Protein AF-A0A392RHX8-F1 (afdb_monomer)

Radius of gyration: 51.25 Å; Cα contacts (8 Å, |Δi|>4): 6; chains: 1; bounding box: 101×24×139 Å

Sequence (128 aa):
AIFKLLEVVTFLNGRECKYLEERYNARCELQVLGKKLEESEASCEGYREQHKILATDLKKAE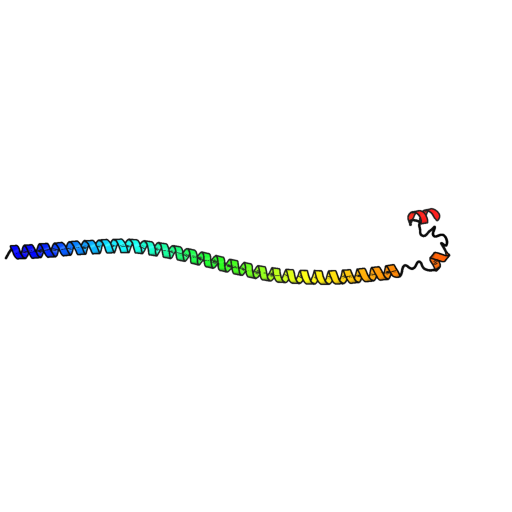EKMATLAEERDGALKQVEELKAKIVELEGKLQESAGAAVVGDDEKEVDLDGEYAASSRAALISKIH

Mean predicted aligned error: 13.36 Å

Solvent-accessible surface area (backbone atoms only — not comparable to full-atom values): 7185 Å² total; per-residue (Å²): 115,67,70,64,51,52,53,51,50,54,53,51,51,55,52,50,54,52,51,52,50,55,53,48,51,52,50,53,49,51,54,52,50,50,52,54,48,54,54,50,51,57,50,50,52,52,52,53,52,52,50,52,54,51,52,53,53,50,51,54,50,52,54,52,49,52,54,52,49,53,52,49,54,52,52,51,51,51,53,52,55,50,51,55,52,48,55,54,51,53,50,52,51,54,54,54,60,67,62,65,58,75,49,72,70,56,51,71,76,37,76,86,42,67,66,79,76,44,52,75,67,60,54,56,62,74,76,111

Secondary structure (DSSP, 8-state):
-HHHHHHHHHHHHHHHHHHHHHHHHHHHHHHHHHHHHHHHHHHHHHHHHHHHHHHHHHHHHHHHHHHHHHHHHHHHHHHHHHHHHHHHHHHHHHHHHHH----HHHHHH-TT-TTTTS-HHHHHHHH-

Organism: NCBI:txid97028

Structure (mmCIF, N/CA/C/O backbone):
data_AF-A0A392RHX8-F1
#
_entry.id   AF-A0A392RHX8-F1
#
loop_
_atom_site.group_PDB
_atom_site.id
_atom_site.type_symbol
_atom_site.label_atom_id
_atom_site.label_alt_id
_atom_site.label_comp_id
_atom_site.label_asym_id
_atom_site.label_entity_id
_atom_site.label_seq_id
_atom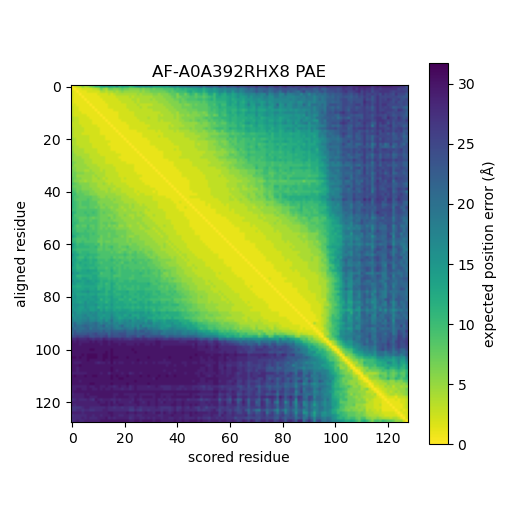_site.pdbx_PDB_ins_code
_atom_site.Cartn_x
_atom_site.Cartn_y
_atom_site.Cartn_z
_atom_site.occupancy
_atom_site.B_iso_or_equiv
_atom_site.auth_seq_id
_atom_site.auth_comp_id
_atom_site.auth_asym_id
_atom_site.auth_atom_id
_atom_site.pdbx_PDB_model_num
ATOM 1 N N . ALA A 1 1 ? 42.349 5.608 -61.711 1.00 80.19 1 ALA A N 1
ATOM 2 C CA . ALA A 1 1 ? 42.302 4.723 -60.525 1.00 80.19 1 ALA A CA 1
ATOM 3 C C . ALA A 1 1 ? 42.150 5.514 -59.221 1.00 80.19 1 ALA A C 1
ATOM 5 O O . ALA A 1 1 ? 41.231 5.223 -58.473 1.00 80.19 1 ALA A O 1
ATOM 6 N N . ILE A 1 2 ? 42.974 6.544 -58.984 1.00 92.31 2 ILE A N 1
ATOM 7 C CA . ILE A 1 2 ? 43.015 7.317 -57.724 1.00 92.31 2 ILE A CA 1
ATOM 8 C C . ILE A 1 2 ? 41.678 7.995 -57.363 1.00 92.31 2 ILE A C 1
ATOM 10 O O . ILE A 1 2 ? 41.230 7.860 -56.232 1.00 92.31 2 ILE A O 1
ATOM 14 N N . PHE A 1 3 ? 40.996 8.647 -58.313 1.00 93.19 3 PHE A N 1
ATOM 15 C CA . PHE A 1 3 ? 39.712 9.318 -58.042 1.00 93.19 3 PHE A CA 1
ATOM 16 C C . PHE A 1 3 ? 38.621 8.378 -57.508 1.00 93.19 3 PHE A C 1
ATOM 18 O O . PHE A 1 3 ? 37.960 8.704 -56.532 1.00 93.19 3 PHE A O 1
ATOM 25 N N . LYS A 1 4 ? 38.495 7.172 -58.076 1.00 95.75 4 LYS A N 1
ATOM 26 C CA . LYS A 1 4 ? 37.523 6.170 -57.604 1.00 95.75 4 LYS A CA 1
ATOM 27 C C . LYS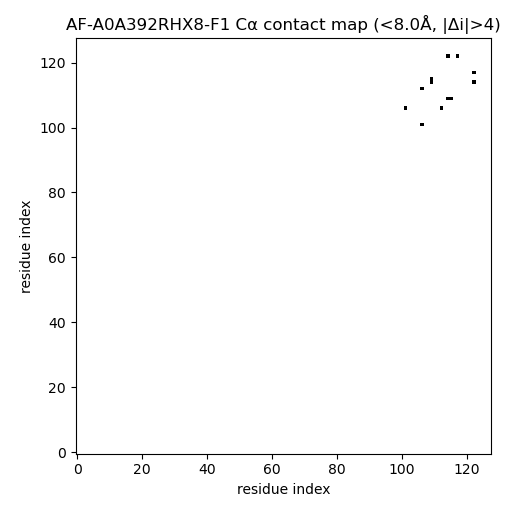 A 1 4 ? 37.839 5.677 -56.192 1.00 95.75 4 LYS A C 1
ATOM 29 O O . LYS A 1 4 ? 36.935 5.423 -55.408 1.00 95.75 4 LYS A O 1
ATOM 34 N N . LEU A 1 5 ? 39.125 5.536 -55.864 1.00 96.62 5 LEU A N 1
ATOM 35 C CA . LEU A 1 5 ? 39.547 5.165 -54.515 1.00 96.62 5 LEU A CA 1
ATOM 36 C C . LEU A 1 5 ? 39.189 6.270 -53.513 1.00 96.62 5 LEU A C 1
ATOM 38 O O . LEU A 1 5 ? 38.683 5.971 -52.437 1.00 96.62 5 LEU A O 1
ATOM 42 N N . LEU A 1 6 ? 39.406 7.534 -53.890 1.00 96.31 6 LEU A N 1
ATOM 43 C CA . LEU A 1 6 ? 39.058 8.686 -53.062 1.00 96.31 6 LEU A CA 1
ATOM 44 C C . LEU A 1 6 ? 37.549 8.745 -52.782 1.00 96.31 6 LEU A C 1
ATOM 46 O O . LEU A 1 6 ? 37.163 8.875 -51.627 1.00 96.31 6 LEU A O 1
ATOM 50 N N . GLU A 1 7 ? 36.708 8.563 -53.803 1.00 96.69 7 GLU A N 1
ATOM 51 C CA . GLU A 1 7 ? 35.244 8.509 -53.650 1.00 96.69 7 GLU A CA 1
ATOM 52 C C . GLU A 1 7 ? 34.803 7.418 -52.663 1.00 96.69 7 GLU A C 1
ATOM 54 O O . GLU A 1 7 ? 33.986 7.672 -51.776 1.00 96.69 7 GLU A O 1
ATOM 59 N N . VAL A 1 8 ? 35.375 6.214 -52.778 1.00 97.50 8 VAL A N 1
ATOM 60 C CA . VAL A 1 8 ? 35.072 5.097 -51.870 1.00 97.50 8 VAL A CA 1
ATOM 61 C C . VAL A 1 8 ? 35.495 5.418 -50.437 1.00 97.50 8 VAL A C 1
ATOM 63 O O . VAL A 1 8 ? 34.718 5.185 -49.513 1.00 97.50 8 VAL A O 1
ATOM 66 N N . VAL A 1 9 ? 36.688 5.984 -50.234 1.00 97.38 9 VAL A N 1
ATOM 67 C CA . VAL A 1 9 ? 37.170 6.363 -48.896 1.00 97.38 9 VAL A CA 1
ATOM 68 C C . VAL A 1 9 ? 36.276 7.437 -48.277 1.00 97.38 9 VAL A C 1
ATOM 70 O O . VAL A 1 9 ? 35.881 7.306 -47.122 1.00 97.38 9 VAL A O 1
ATOM 73 N N . THR A 1 10 ? 35.891 8.468 -49.034 1.00 96.88 10 THR A N 1
ATOM 74 C CA . THR A 1 10 ? 34.989 9.515 -48.535 1.00 96.88 10 THR A CA 1
ATOM 75 C C . THR A 1 10 ? 33.619 8.948 -48.158 1.00 96.88 10 THR A C 1
ATOM 77 O O . THR A 1 10 ? 33.089 9.288 -47.100 1.00 96.88 10 THR A O 1
ATOM 80 N N . PHE A 1 11 ? 33.062 8.052 -48.978 1.00 97.44 11 PHE A N 1
ATOM 81 C CA . PHE A 1 11 ? 31.788 7.393 -48.688 1.00 97.44 11 PHE A CA 1
ATOM 82 C C . PHE A 1 11 ? 31.852 6.533 -47.416 1.00 97.44 11 PHE A C 1
ATOM 84 O O . PHE A 1 11 ? 30.973 6.631 -46.556 1.00 97.44 11 PHE A O 1
ATOM 91 N N . LEU A 1 12 ? 32.897 5.712 -47.276 1.00 97.88 12 LEU A N 1
ATOM 92 C CA . LEU A 1 12 ? 33.087 4.857 -46.104 1.00 97.88 12 LEU A CA 1
ATOM 93 C C . LEU A 1 12 ? 33.294 5.682 -44.831 1.00 97.88 12 LEU A C 1
ATOM 95 O O . LEU A 1 12 ? 32.631 5.404 -43.834 1.00 97.88 12 LEU A O 1
ATOM 99 N N . ASN A 1 13 ? 34.107 6.739 -44.891 1.00 97.62 13 ASN A N 1
ATOM 100 C CA . ASN A 1 13 ? 34.315 7.646 -43.763 1.00 97.62 13 ASN A CA 1
ATOM 101 C C . ASN A 1 13 ? 33.003 8.308 -43.322 1.00 97.62 13 ASN A C 1
ATOM 103 O O . ASN A 1 13 ? 32.708 8.354 -42.133 1.00 97.62 13 ASN A O 1
ATOM 107 N N . GLY A 1 14 ? 32.179 8.782 -44.264 1.00 98.12 14 GLY A N 1
ATOM 108 C CA . GLY A 1 14 ? 30.879 9.375 -43.933 1.00 98.12 14 GLY A CA 1
ATOM 109 C C . GLY A 1 14 ? 29.952 8.393 -43.210 1.00 98.12 14 GLY A C 1
ATOM 110 O O . GLY A 1 14 ? 29.301 8.749 -42.226 1.00 98.12 14 GLY A O 1
ATOM 111 N N . ARG A 1 15 ? 29.929 7.131 -43.654 1.00 98.00 15 ARG A N 1
ATOM 112 C CA . ARG A 1 15 ? 29.147 6.070 -43.008 1.00 98.00 15 ARG A CA 1
ATOM 113 C C . ARG A 1 15 ? 29.686 5.711 -41.622 1.00 98.00 15 ARG A C 1
ATOM 115 O O . ARG A 1 15 ? 28.891 5.505 -40.708 1.00 98.00 15 ARG A O 1
ATOM 122 N N . GLU A 1 16 ? 31.005 5.634 -41.466 1.00 97.62 16 GLU A N 1
ATOM 123 C CA . GLU A 1 16 ? 31.647 5.365 -40.178 1.00 97.62 16 GLU A CA 1
ATOM 124 C C . GLU A 1 16 ? 31.349 6.474 -39.165 1.00 97.62 16 GLU A C 1
ATOM 126 O O . GLU A 1 16 ? 30.918 6.171 -38.054 1.00 97.62 16 GLU A O 1
ATOM 131 N N . CYS A 1 17 ? 31.471 7.745 -39.562 1.00 97.50 17 CYS A N 1
ATOM 132 C CA . CYS A 1 17 ? 31.117 8.883 -38.711 1.00 97.50 17 CYS A CA 1
ATOM 133 C C . CYS A 1 17 ? 29.673 8.781 -38.209 1.00 97.50 17 CYS A C 1
ATOM 135 O O . CYS A 1 17 ? 29.431 8.898 -37.008 1.00 97.50 17 CYS A O 1
ATOM 137 N N . LYS A 1 18 ? 28.726 8.486 -39.110 1.00 98.25 18 LYS A N 1
ATOM 138 C CA . LYS A 1 18 ? 27.314 8.322 -38.748 1.00 98.25 18 LYS A CA 1
ATOM 139 C C . LYS A 1 18 ? 27.104 7.179 -37.749 1.00 98.25 18 LYS A C 1
ATOM 141 O O . LYS A 1 18 ? 26.409 7.349 -36.754 1.00 98.25 18 LYS A O 1
ATOM 146 N N . TYR A 1 19 ? 27.738 6.029 -37.976 1.00 98.19 19 TYR A N 1
ATOM 147 C CA . TYR A 1 19 ? 27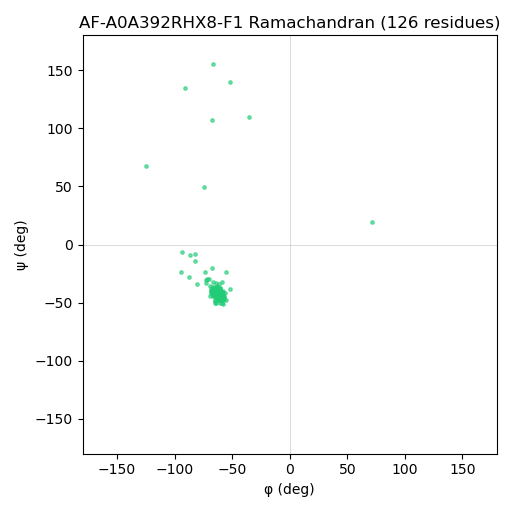.646 4.899 -37.049 1.00 98.19 19 TYR A CA 1
ATOM 148 C C . TYR A 1 19 ? 28.234 5.225 -35.668 1.00 98.19 19 TYR A C 1
ATOM 150 O O . TYR A 1 19 ? 27.678 4.832 -34.643 1.00 98.19 19 TYR A O 1
ATOM 158 N N . LEU A 1 20 ? 29.359 5.942 -35.617 1.00 98.38 20 LEU A N 1
ATOM 159 C CA . LEU A 1 20 ? 29.978 6.344 -34.355 1.00 98.38 20 LEU A CA 1
ATOM 160 C C . LEU A 1 20 ? 29.093 7.316 -33.568 1.00 98.38 20 LEU A C 1
ATOM 162 O O . LEU A 1 20 ? 28.998 7.173 -32.348 1.00 98.38 20 LEU A O 1
ATOM 166 N N . GLU A 1 21 ? 28.426 8.244 -34.252 1.00 98.31 21 GLU A N 1
ATOM 167 C CA . GLU A 1 21 ? 27.453 9.162 -33.657 1.00 98.31 21 GLU A CA 1
ATOM 168 C C . GLU A 1 21 ? 26.238 8.411 -33.093 1.00 98.31 21 GLU A C 1
ATOM 170 O O . GLU A 1 21 ? 25.913 8.560 -31.917 1.00 98.31 21 GLU A O 1
ATOM 175 N N . GLU A 1 22 ? 25.621 7.525 -33.880 1.00 98.56 22 GLU A N 1
ATOM 176 C CA . GLU A 1 22 ? 24.499 6.689 -33.427 1.00 98.56 22 GLU A CA 1
ATOM 177 C C . GLU A 1 22 ? 24.892 5.828 -32.219 1.00 98.56 22 GLU A C 1
ATOM 179 O O . GLU A 1 22 ? 24.163 5.753 -31.228 1.00 98.56 22 GLU A O 1
ATOM 184 N N . ARG A 1 23 ? 26.086 5.221 -32.255 1.00 98.31 23 ARG A N 1
ATOM 185 C CA . ARG A 1 23 ? 26.612 4.426 -31.139 1.00 98.31 23 ARG A CA 1
ATOM 186 C C . ARG A 1 23 ? 26.856 5.277 -29.896 1.00 98.31 23 ARG A C 1
ATOM 188 O O . ARG A 1 23 ? 26.658 4.788 -28.784 1.00 98.31 23 ARG A O 1
ATOM 195 N N . TYR A 1 24 ? 27.337 6.506 -30.063 1.00 98.50 24 TYR A N 1
ATOM 196 C CA . TYR A 1 24 ? 27.529 7.436 -28.956 1.00 98.50 24 TYR A CA 1
ATOM 197 C C . TYR A 1 24 ? 26.184 7.809 -28.326 1.00 98.50 24 TYR A C 1
ATOM 199 O O . TYR A 1 24 ? 26.018 7.638 -27.119 1.00 98.50 24 TYR A O 1
ATOM 207 N N . ASN A 1 25 ? 25.201 8.187 -29.144 1.00 98.56 25 ASN A N 1
ATOM 208 C CA . ASN A 1 25 ? 23.855 8.533 -28.688 1.00 98.56 25 ASN A CA 1
ATOM 209 C C . ASN A 1 25 ? 23.192 7.363 -27.947 1.00 98.56 25 ASN A C 1
ATOM 211 O O . ASN A 1 25 ? 22.719 7.541 -26.827 1.00 98.56 25 ASN A O 1
ATOM 215 N N . ALA A 1 26 ? 23.273 6.145 -28.492 1.00 98.56 26 ALA A N 1
ATOM 216 C CA . ALA A 1 26 ? 22.749 4.948 -27.836 1.00 98.56 26 ALA A CA 1
ATOM 217 C C . ALA A 1 26 ? 23.414 4.682 -26.472 1.00 98.56 26 ALA A C 1
ATOM 219 O O . ALA A 1 26 ? 22.753 4.278 -25.518 1.00 98.56 26 ALA A O 1
ATOM 220 N N . ARG A 1 27 ? 24.725 4.929 -26.337 1.00 98.50 27 ARG A N 1
ATOM 221 C CA . ARG A 1 27 ? 25.424 4.799 -25.045 1.00 98.50 27 ARG A CA 1
ATOM 222 C C . ARG A 1 27 ? 24.975 5.855 -24.039 1.00 98.50 27 ARG A C 1
ATOM 224 O O . ARG A 1 27 ? 24.817 5.525 -22.865 1.00 98.50 27 ARG A O 1
ATOM 231 N N . CYS A 1 28 ? 24.760 7.092 -24.481 1.00 98.44 28 CYS A N 1
ATOM 232 C CA . CYS A 1 28 ? 24.211 8.146 -23.631 1.00 98.44 28 CYS A CA 1
ATOM 233 C C . CYS A 1 28 ? 22.797 7.792 -23.151 1.00 98.44 28 CYS A C 1
ATOM 235 O O . CYS A 1 28 ? 22.513 7.903 -21.960 1.00 98.44 28 CYS A O 1
ATOM 237 N N . GLU A 1 29 ? 21.934 7.300 -24.042 1.00 98.56 29 GLU A N 1
ATOM 238 C CA . GLU A 1 29 ? 20.582 6.853 -23.690 1.00 98.56 29 GLU A CA 1
ATOM 239 C C . GLU A 1 29 ? 20.600 5.688 -22.698 1.00 98.56 29 GLU A C 1
ATOM 241 O O . GLU A 1 29 ? 19.895 5.737 -21.690 1.00 98.56 29 GLU A O 1
ATOM 246 N N . LEU A 1 30 ? 21.453 4.682 -22.919 1.00 98.62 30 LEU A N 1
ATOM 247 C CA . LEU A 1 30 ? 21.626 3.567 -21.984 1.00 98.62 30 LEU A CA 1
ATOM 248 C C . LEU A 1 30 ? 22.050 4.044 -20.593 1.00 98.62 30 LEU A C 1
ATOM 250 O O . LEU A 1 30 ? 21.538 3.540 -19.597 1.00 98.62 30 LEU A O 1
ATOM 254 N N . GLN A 1 31 ? 22.942 5.033 -20.505 1.00 98.50 31 GLN A N 1
ATOM 255 C CA . GLN A 1 31 ? 23.354 5.594 -19.219 1.00 98.50 31 GLN A CA 1
ATOM 256 C C . GLN A 1 31 ? 22.194 6.304 -18.504 1.00 98.50 31 GLN A C 1
ATOM 258 O O . GLN A 1 31 ? 22.041 6.167 -17.291 1.00 98.50 31 GLN A O 1
ATOM 263 N N . VAL A 1 32 ? 21.370 7.056 -19.239 1.00 98.50 32 VAL A N 1
ATOM 264 C CA . VAL A 1 32 ? 20.190 7.731 -18.676 1.00 98.50 32 VAL A CA 1
ATOM 265 C C . VAL A 1 32 ? 19.147 6.714 -18.214 1.00 98.50 32 VAL A C 1
ATOM 267 O O . VAL A 1 32 ? 18.596 6.860 -17.125 1.00 98.50 32 VAL A O 1
ATOM 270 N N . LEU A 1 33 ? 18.883 5.681 -19.016 1.00 98.56 33 LEU A N 1
ATOM 271 C CA . LEU A 1 33 ? 17.946 4.615 -18.662 1.00 98.56 33 LEU A CA 1
ATOM 272 C C . LEU A 1 33 ? 18.430 3.805 -17.458 1.00 98.56 33 LEU A C 1
ATOM 274 O O . LEU A 1 33 ? 17.619 3.504 -16.590 1.00 98.56 33 LEU A O 1
ATOM 278 N N . GLY A 1 34 ? 19.732 3.519 -17.366 1.00 98.62 34 GLY A N 1
ATOM 279 C CA . GLY A 1 34 ? 20.327 2.851 -16.208 1.00 98.62 34 GLY A CA 1
ATOM 280 C C . GLY A 1 34 ? 20.076 3.618 -14.909 1.00 98.62 34 GLY A C 1
ATOM 281 O O . GLY A 1 34 ? 19.561 3.047 -13.957 1.00 98.62 34 GLY A O 1
ATOM 282 N N . LYS A 1 35 ? 20.311 4.937 -14.902 1.00 98.50 35 LYS A N 1
ATOM 283 C CA . LYS A 1 35 ? 20.020 5.780 -13.728 1.00 98.50 35 LYS A CA 1
ATOM 284 C C . LYS A 1 35 ? 18.537 5.784 -13.355 1.00 98.50 35 LYS A C 1
ATOM 286 O O . LYS A 1 35 ? 18.200 5.650 -12.187 1.00 98.50 35 LYS A O 1
ATOM 291 N N . LYS A 1 36 ? 17.642 5.898 -14.344 1.00 98.50 36 LYS A N 1
ATOM 292 C CA . LYS A 1 36 ? 16.188 5.845 -14.101 1.00 98.50 36 LYS A CA 1
ATOM 293 C C . LYS A 1 36 ? 15.743 4.497 -13.535 1.00 98.50 36 LYS A C 1
ATOM 295 O O . LYS A 1 36 ? 14.816 4.457 -12.731 1.00 98.50 36 LYS A O 1
ATOM 300 N N . LEU A 1 37 ? 16.373 3.406 -13.974 1.00 98.50 37 LEU A N 1
ATOM 301 C CA . LEU A 1 37 ? 16.114 2.074 -13.441 1.00 98.50 37 LEU A CA 1
ATOM 302 C C . LEU A 1 37 ? 16.541 1.995 -11.972 1.00 98.50 37 LEU A C 1
ATOM 304 O O . LEU A 1 37 ? 15.712 1.641 -11.144 1.00 98.50 37 LEU A O 1
ATOM 308 N N . GLU A 1 38 ? 17.768 2.411 -11.649 1.00 98.31 38 GLU A N 1
ATOM 309 C CA . GLU A 1 38 ? 18.280 2.441 -10.269 1.00 98.31 38 GLU A CA 1
ATOM 310 C C . GLU A 1 38 ? 17.385 3.286 -9.342 1.00 98.31 38 GLU A C 1
ATOM 312 O O . GLU A 1 38 ? 17.010 2.847 -8.255 1.00 98.31 38 GLU A O 1
ATOM 317 N N . GLU A 1 39 ? 16.974 4.479 -9.785 1.00 98.19 39 GLU A N 1
ATOM 318 C CA . GLU A 1 39 ? 16.047 5.347 -9.042 1.00 98.19 39 GLU A CA 1
ATOM 319 C C . GLU A 1 39 ? 14.681 4.674 -8.814 1.00 98.19 39 GLU A C 1
ATOM 321 O O . GLU A 1 39 ? 14.123 4.729 -7.713 1.00 98.19 39 GLU A O 1
ATOM 326 N N . SER A 1 40 ? 14.137 4.013 -9.841 1.00 98.06 40 SER A N 1
ATOM 327 C CA . SER A 1 40 ? 12.859 3.300 -9.753 1.00 98.06 40 SER A CA 1
ATOM 328 C C . SER A 1 40 ? 12.941 2.071 -8.847 1.00 98.06 40 SER A C 1
ATOM 330 O O . SER A 1 40 ? 11.981 1.781 -8.132 1.00 98.06 40 SER A O 1
ATOM 332 N N . GLU A 1 41 ? 14.050 1.334 -8.878 1.00 98.31 41 GLU A N 1
ATOM 333 C CA . GLU A 1 41 ? 14.284 0.171 -8.022 1.00 98.31 41 GLU A CA 1
ATOM 334 C C . GLU A 1 41 ? 14.364 0.595 -6.554 1.00 98.31 41 GLU A C 1
ATOM 336 O O . GLU A 1 41 ? 13.619 0.062 -5.728 1.00 98.31 41 GLU A O 1
ATOM 341 N N . ALA A 1 42 ? 15.144 1.636 -6.245 1.00 97.56 42 ALA A N 1
ATOM 342 C CA . ALA A 1 42 ? 15.236 2.196 -4.897 1.00 97.56 42 ALA A CA 1
ATOM 343 C C . ALA A 1 42 ? 13.875 2.703 -4.380 1.00 97.56 42 ALA A C 1
ATOM 345 O O . ALA A 1 42 ? 13.504 2.472 -3.227 1.00 97.56 42 ALA A O 1
ATOM 346 N N . SER A 1 43 ? 13.086 3.358 -5.238 1.00 97.62 43 SER A N 1
ATOM 347 C CA . SER A 1 43 ? 11.730 3.793 -4.885 1.00 97.62 43 SER A CA 1
ATOM 348 C C . SER A 1 43 ? 10.799 2.606 -4.604 1.00 97.62 43 SER A C 1
ATOM 350 O O . SER A 1 43 ? 10.064 2.614 -3.613 1.00 97.62 43 SER A O 1
ATOM 352 N N . CYS A 1 44 ? 10.858 1.558 -5.430 1.00 97.81 44 CYS A N 1
ATOM 353 C CA . CYS A 1 44 ? 10.072 0.337 -5.258 1.00 97.81 44 CYS A CA 1
ATOM 354 C C . CYS A 1 44 ? 10.409 -0.389 -3.947 1.00 97.81 44 CYS A C 1
ATOM 356 O O . CYS A 1 44 ? 9.507 -0.854 -3.245 1.00 97.81 44 CYS A O 1
ATOM 358 N N . GLU A 1 45 ? 11.689 -0.455 -3.578 1.00 97.69 45 GLU A N 1
ATOM 359 C CA . GLU A 1 45 ? 12.123 -0.982 -2.282 1.00 97.69 45 GLU A CA 1
ATOM 360 C C . GLU A 1 45 ? 11.542 -0.176 -1.116 1.00 97.69 45 GLU A C 1
ATOM 362 O O . GLU A 1 45 ? 10.977 -0.764 -0.189 1.00 97.69 45 GLU A O 1
ATOM 367 N N . GLY A 1 46 ? 11.583 1.157 -1.200 1.00 97.56 46 GLY A N 1
ATOM 368 C CA . GLY A 1 46 ? 10.967 2.043 -0.211 1.00 97.56 46 GLY A CA 1
ATOM 369 C C . GLY A 1 46 ? 9.465 1.790 -0.040 1.00 97.56 46 GLY A C 1
ATOM 370 O O . GLY A 1 46 ? 8.989 1.624 1.085 1.00 97.56 46 GLY A O 1
ATOM 371 N N . TYR A 1 47 ? 8.718 1.680 -1.143 1.00 98.00 47 TYR A N 1
ATOM 372 C CA . TYR A 1 47 ? 7.287 1.357 -1.097 1.00 98.00 47 TYR A CA 1
ATOM 373 C C . TYR A 1 47 ? 7.010 -0.024 -0.507 1.00 98.00 47 TYR A C 1
ATOM 375 O O . TYR A 1 47 ? 6.064 -0.192 0.265 1.00 98.00 47 TYR A O 1
ATOM 383 N N . ARG A 1 48 ? 7.836 -1.020 -0.836 1.00 98.06 48 ARG A N 1
ATOM 384 C CA . ARG A 1 48 ? 7.704 -2.373 -0.290 1.00 98.06 48 ARG A CA 1
ATOM 385 C C . ARG A 1 48 ? 7.874 -2.374 1.224 1.00 98.06 48 ARG A C 1
ATOM 387 O O . ARG A 1 48 ? 7.130 -3.071 1.909 1.00 98.06 48 ARG A O 1
ATOM 394 N N . GLU A 1 49 ? 8.822 -1.604 1.747 1.00 97.88 49 GLU A N 1
ATOM 395 C CA . GLU A 1 49 ? 9.039 -1.507 3.189 1.00 97.88 49 GLU A CA 1
ATOM 396 C C . GLU A 1 49 ? 7.887 -0.782 3.892 1.00 97.88 49 GLU A C 1
ATOM 398 O O . GLU A 1 49 ? 7.346 -1.294 4.871 1.00 97.88 49 GLU A O 1
ATOM 403 N N . GLN A 1 50 ? 7.416 0.338 3.334 1.00 98.12 50 GLN A N 1
ATOM 404 C CA . GLN A 1 50 ? 6.219 1.027 3.833 1.00 98.12 50 GLN A CA 1
ATOM 405 C C . GLN A 1 50 ? 4.998 0.101 3.865 1.00 98.12 50 GLN A C 1
ATOM 407 O O . GLN A 1 50 ? 4.255 0.084 4.845 1.00 98.12 50 GLN A O 1
ATOM 412 N N . HIS A 1 51 ? 4.811 -0.714 2.825 1.00 98.25 51 HIS A N 1
ATOM 413 C CA . HIS A 1 51 ? 3.719 -1.678 2.769 1.00 98.25 51 HIS A CA 1
ATOM 414 C C . HIS A 1 51 ? 3.822 -2.741 3.872 1.00 98.25 51 HIS A C 1
ATOM 416 O O . HIS A 1 51 ? 2.805 -3.117 4.452 1.00 98.25 51 HIS A O 1
ATOM 422 N N . LYS A 1 52 ? 5.028 -3.229 4.198 1.00 98.44 52 LYS A N 1
ATOM 423 C CA . LYS A 1 52 ? 5.209 -4.169 5.319 1.00 98.44 52 LYS A CA 1
ATOM 424 C C . LYS A 1 52 ? 4.814 -3.532 6.648 1.00 98.44 52 LYS A C 1
ATOM 426 O O . LYS A 1 52 ? 4.084 -4.161 7.407 1.00 98.44 52 LYS A O 1
ATOM 431 N N . ILE A 1 53 ? 5.254 -2.297 6.900 1.00 98.44 53 ILE A N 1
ATOM 432 C CA . ILE A 1 53 ? 4.919 -1.556 8.126 1.00 98.44 53 ILE A CA 1
ATOM 433 C C . ILE A 1 53 ? 3.400 -1.398 8.239 1.00 98.44 53 ILE A C 1
ATOM 435 O O . ILE A 1 53 ? 2.806 -1.806 9.239 1.00 98.44 53 ILE A O 1
ATOM 439 N N . LEU A 1 54 ? 2.754 -0.919 7.174 1.00 98.56 54 LEU A N 1
ATOM 440 C CA . LEU A 1 54 ? 1.300 -0.762 7.127 1.00 98.56 54 LEU A CA 1
ATOM 441 C C . LEU A 1 54 ? 0.564 -2.086 7.363 1.00 98.56 54 LEU A C 1
ATOM 443 O O . LEU A 1 54 ? -0.406 -2.114 8.113 1.00 98.56 54 LEU A O 1
ATOM 447 N N . ALA A 1 55 ? 1.035 -3.191 6.782 1.00 98.56 55 ALA A N 1
ATOM 448 C CA . ALA A 1 55 ? 0.438 -4.506 7.005 1.00 98.56 55 ALA A CA 1
ATOM 449 C C . ALA A 1 55 ? 0.558 -4.960 8.472 1.00 98.56 55 ALA A C 1
ATOM 451 O O . ALA A 1 55 ? -0.387 -5.526 9.023 1.00 98.56 55 ALA A O 1
ATOM 452 N N . THR A 1 56 ? 1.694 -4.695 9.127 1.00 98.56 56 THR A N 1
ATOM 453 C CA . THR A 1 56 ? 1.867 -5.014 10.554 1.00 98.56 56 THR A CA 1
ATOM 454 C C . THR A 1 56 ? 0.989 -4.150 11.457 1.00 98.56 56 THR A C 1
ATOM 456 O O . THR A 1 56 ? 0.391 -4.671 12.401 1.00 98.56 56 THR A O 1
ATOM 459 N N . ASP A 1 57 ? 0.854 -2.860 11.148 1.00 98.56 57 ASP A N 1
ATOM 460 C CA . ASP A 1 57 ? 0.006 -1.939 11.906 1.00 98.56 57 ASP A CA 1
ATOM 461 C C . ASP A 1 57 ? -1.479 -2.266 11.734 1.00 98.56 57 ASP A C 1
ATOM 463 O O . ASP A 1 57 ? -2.220 -2.254 12.719 1.00 98.56 57 ASP A O 1
ATOM 467 N N . LEU A 1 58 ? -1.900 -2.627 10.516 1.00 98.69 58 LEU A N 1
ATOM 468 C CA . LEU A 1 58 ? -3.256 -3.093 10.229 1.00 98.69 58 LEU A CA 1
ATOM 469 C C . LEU A 1 58 ? -3.592 -4.317 11.083 1.00 98.69 58 LEU A C 1
ATOM 471 O O . LEU A 1 58 ? -4.583 -4.300 11.807 1.00 98.69 58 LEU A O 1
ATOM 475 N N . LYS A 1 59 ? -2.724 -5.335 11.079 1.00 98.56 59 LYS A N 1
ATOM 476 C CA . LYS A 1 59 ? -2.925 -6.549 11.877 1.00 98.56 59 LYS A CA 1
ATOM 477 C C . LYS A 1 59 ? -3.050 -6.235 13.372 1.00 98.56 59 LYS A C 1
ATOM 479 O O . LYS A 1 59 ? -3.943 -6.736 14.048 1.00 98.56 59 LYS A O 1
ATOM 484 N N . LYS A 1 60 ? -2.190 -5.355 13.893 1.00 98.62 60 LYS A N 1
ATOM 485 C CA . LYS A 1 60 ? -2.251 -4.911 15.294 1.00 98.62 60 LYS A CA 1
ATOM 486 C C . LYS A 1 60 ? -3.546 -4.155 15.607 1.00 98.62 60 LYS A C 1
ATOM 488 O O . LYS A 1 60 ? -4.062 -4.256 16.719 1.00 98.62 60 LYS A O 1
ATOM 493 N N . ALA A 1 61 ? -4.050 -3.357 14.668 1.00 98.50 61 ALA A N 1
ATOM 494 C CA . ALA A 1 61 ? -5.318 -2.653 14.823 1.00 98.50 61 ALA A CA 1
ATOM 495 C C . ALA A 1 61 ? -6.507 -3.626 14.820 1.00 98.50 61 ALA A C 1
ATOM 497 O O . ALA A 1 61 ? -7.387 -3.493 15.668 1.00 98.50 61 ALA A O 1
ATOM 498 N N . GLU A 1 62 ? -6.499 -4.629 13.941 1.00 98.56 62 GLU A N 1
ATOM 499 C CA . GLU A 1 62 ? -7.507 -5.696 13.894 1.00 98.56 62 GLU A CA 1
ATOM 500 C C . GLU A 1 62 ? -7.544 -6.499 15.201 1.00 98.56 62 GLU A C 1
ATOM 502 O O . GLU A 1 62 ? -8.617 -6.695 15.771 1.00 98.56 62 GLU A O 1
ATOM 507 N N . GLU A 1 63 ? -6.381 -6.887 15.735 1.00 98.69 63 GLU A N 1
ATOM 508 C CA . GLU A 1 63 ? -6.274 -7.579 17.028 1.00 98.69 63 GLU A CA 1
ATOM 509 C C . GLU A 1 63 ? -6.855 -6.732 18.174 1.00 98.69 63 GLU A C 1
ATOM 511 O O . GLU A 1 63 ? -7.659 -7.223 18.964 1.00 98.69 63 GLU A O 1
ATOM 516 N N . LYS A 1 64 ? -6.524 -5.435 18.234 1.00 98.56 64 LYS A N 1
ATOM 517 C CA . LYS A 1 64 ? -7.096 -4.511 19.232 1.00 98.56 64 LYS A CA 1
ATOM 518 C C . LYS A 1 64 ? -8.602 -4.321 19.073 1.00 98.56 64 LYS A C 1
ATOM 520 O O . LYS A 1 64 ? -9.314 -4.154 20.058 1.00 98.56 64 LYS A O 1
ATOM 525 N N . MET A 1 65 ? -9.099 -4.289 17.840 1.00 98.44 65 MET A N 1
ATOM 526 C CA . MET A 1 65 ? -10.535 -4.194 17.592 1.00 98.44 65 MET A CA 1
ATOM 527 C C . MET A 1 65 ? -11.267 -5.439 18.086 1.00 98.44 65 MET A C 1
ATOM 529 O O . MET A 1 65 ? -12.350 -5.305 18.652 1.00 98.44 65 MET A O 1
ATOM 533 N N . ALA A 1 66 ? -10.682 -6.624 17.903 1.00 98.56 66 ALA A N 1
ATOM 534 C CA . ALA A 1 66 ? -11.251 -7.867 18.408 1.00 98.56 66 ALA A CA 1
ATOM 535 C C . ALA A 1 66 ? -11.359 -7.849 19.941 1.00 98.56 66 ALA A C 1
ATOM 537 O O . ALA A 1 66 ? -12.441 -8.096 20.471 1.00 98.56 66 ALA A O 1
ATOM 538 N N . THR A 1 67 ? -10.297 -7.451 20.652 1.00 98.44 67 THR A N 1
ATOM 539 C CA . THR A 1 67 ? -10.335 -7.365 22.124 1.00 98.44 67 THR A CA 1
ATOM 540 C C . THR A 1 67 ? -11.359 -6.341 22.614 1.00 98.44 67 THR A C 1
ATOM 542 O O . THR A 1 67 ? -12.143 -6.627 23.513 1.00 98.44 67 THR A O 1
ATOM 545 N N . LEU A 1 68 ? -11.418 -5.161 21.985 1.00 98.62 68 LEU A N 1
ATOM 546 C CA . LEU A 1 68 ? -12.403 -4.131 22.336 1.00 98.62 68 LEU A CA 1
ATOM 547 C C . LEU A 1 68 ? -13.846 -4.581 22.062 1.00 98.62 68 LEU A C 1
ATOM 549 O O . LEU A 1 68 ? -14.764 -4.178 22.776 1.00 98.62 68 LEU A O 1
ATOM 553 N N . ALA A 1 69 ? -14.067 -5.400 21.031 1.00 98.56 69 ALA A N 1
ATOM 554 C CA . ALA A 1 69 ? -15.381 -5.964 20.749 1.00 98.56 69 ALA A CA 1
ATOM 555 C C . ALA A 1 69 ? -15.824 -6.938 21.853 1.00 98.56 69 ALA A C 1
ATOM 557 O O . ALA A 1 69 ? -16.962 -6.846 22.311 1.00 98.56 69 ALA A O 1
ATOM 558 N N . GLU A 1 70 ? -14.924 -7.805 22.323 1.00 98.56 70 GLU A N 1
ATOM 559 C CA . GLU A 1 70 ? -15.196 -8.720 23.439 1.00 98.56 70 GLU A CA 1
ATOM 560 C C . GLU A 1 70 ? -15.487 -7.962 24.743 1.00 98.56 70 GLU A C 1
ATOM 562 O O . GLU A 1 70 ? -16.463 -8.265 25.433 1.00 98.56 70 GLU A O 1
ATOM 567 N N . GLU A 1 71 ? -14.691 -6.936 25.059 1.00 98.50 71 GLU A N 1
ATOM 568 C CA . GLU A 1 71 ? -14.899 -6.077 26.232 1.00 98.50 71 GLU A CA 1
ATOM 569 C C . GLU A 1 71 ? -16.255 -5.363 26.183 1.00 98.50 71 GLU A C 1
ATOM 571 O O . GLU A 1 71 ? -16.997 -5.363 27.170 1.00 98.50 71 GLU A O 1
ATOM 576 N N . ARG A 1 72 ? -16.615 -4.796 25.023 1.00 98.44 72 ARG A N 1
ATOM 577 C CA . ARG A 1 72 ? -17.924 -4.168 24.800 1.00 98.44 72 ARG A CA 1
ATOM 578 C C . ARG A 1 72 ? -19.055 -5.164 25.046 1.00 98.44 72 ARG A C 1
ATOM 580 O O . ARG A 1 72 ? -20.017 -4.818 25.727 1.00 98.44 72 ARG A O 1
ATOM 587 N N . ASP A 1 73 ? -18.958 -6.375 24.505 1.00 98.56 73 ASP A N 1
ATOM 588 C CA . ASP A 1 73 ? -20.011 -7.387 24.646 1.00 98.56 73 ASP A CA 1
ATOM 589 C C . ASP A 1 73 ? -20.143 -7.864 26.098 1.00 98.56 73 ASP A C 1
ATOM 591 O O . ASP A 1 73 ? -21.255 -8.074 26.586 1.00 98.56 73 ASP A O 1
ATOM 595 N N . GLY A 1 74 ? -19.024 -7.972 26.821 1.00 98.56 74 GLY A N 1
ATOM 596 C CA . GLY A 1 74 ? -19.016 -8.225 28.261 1.00 98.56 74 GLY A CA 1
ATOM 597 C C . GLY A 1 74 ? -19.701 -7.112 29.058 1.00 98.56 74 GLY A C 1
ATOM 598 O O . GLY A 1 74 ? -20.564 -7.390 29.892 1.00 98.56 74 GLY A O 1
ATOM 599 N N . ALA A 1 75 ? -19.373 -5.850 28.773 1.00 98.44 75 ALA A N 1
ATOM 600 C CA . ALA A 1 75 ? -19.998 -4.700 29.422 1.00 98.44 75 ALA A CA 1
ATOM 601 C C . ALA A 1 75 ? -21.503 -4.614 29.120 1.00 98.44 75 ALA A C 1
ATOM 603 O O . ALA A 1 75 ? -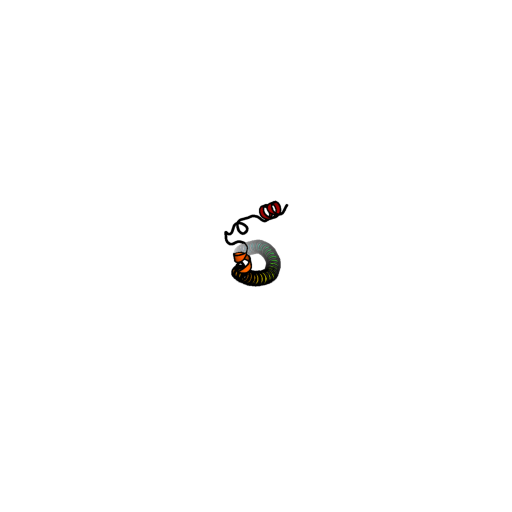22.297 -4.299 30.007 1.00 98.44 75 ALA A O 1
ATOM 604 N N . LEU A 1 76 ? -21.912 -4.937 27.891 1.00 98.50 76 LEU A N 1
ATOM 605 C CA . LEU A 1 76 ? -23.316 -4.940 27.483 1.00 98.50 76 LEU A CA 1
ATOM 606 C C . LEU A 1 76 ? -24.120 -5.962 28.299 1.00 98.50 76 LEU A C 1
ATOM 608 O O . LEU A 1 76 ? -25.155 -5.601 28.859 1.00 98.50 76 LEU A O 1
ATOM 612 N N . LYS A 1 77 ? -23.599 -7.184 28.473 1.00 98.44 77 LYS A N 1
ATOM 613 C CA . LYS A 1 77 ? -24.221 -8.205 29.336 1.00 98.44 77 LYS A CA 1
ATOM 614 C C . LYS A 1 77 ? -24.379 -7.728 30.781 1.00 98.44 77 LYS A C 1
ATOM 616 O O . LYS A 1 77 ? -25.457 -7.859 31.352 1.00 98.44 77 LYS A O 1
ATOM 621 N N . GLN A 1 78 ? -23.345 -7.110 31.357 1.00 98.38 78 GLN A N 1
ATOM 622 C CA . GLN A 1 78 ? -23.427 -6.566 32.721 1.00 98.38 78 GLN A CA 1
ATOM 623 C C . GLN A 1 78 ? -24.499 -5.474 32.844 1.00 98.38 78 GLN A C 1
ATOM 625 O O . GLN A 1 78 ? -25.224 -5.421 33.837 1.00 98.38 78 GLN A O 1
ATOM 630 N N . VAL A 1 79 ? -24.631 -4.607 31.835 1.00 98.44 79 VAL A N 1
ATOM 631 C CA . VAL A 1 79 ? -25.679 -3.577 31.803 1.00 98.44 79 VAL A CA 1
ATOM 632 C C . VAL A 1 79 ? -27.073 -4.206 31.757 1.00 98.44 79 VAL A C 1
ATOM 634 O O . VAL A 1 79 ? -27.975 -3.718 32.436 1.00 98.44 79 VAL A O 1
ATOM 637 N N . GLU A 1 80 ? -27.269 -5.273 30.984 1.00 98.25 80 GLU A N 1
ATOM 638 C CA . GLU A 1 80 ? -28.544 -5.999 30.922 1.00 98.25 80 GLU A CA 1
ATOM 639 C C . GLU A 1 80 ? -28.895 -6.667 32.259 1.00 98.25 80 GLU A C 1
ATOM 641 O O . GLU A 1 80 ? -30.018 -6.511 32.742 1.00 98.25 80 GLU A O 1
ATOM 646 N N . GLU A 1 81 ? -27.931 -7.328 32.905 1.00 98.31 81 GLU A N 1
ATOM 647 C CA . GLU A 1 81 ? -28.107 -7.932 34.234 1.00 98.3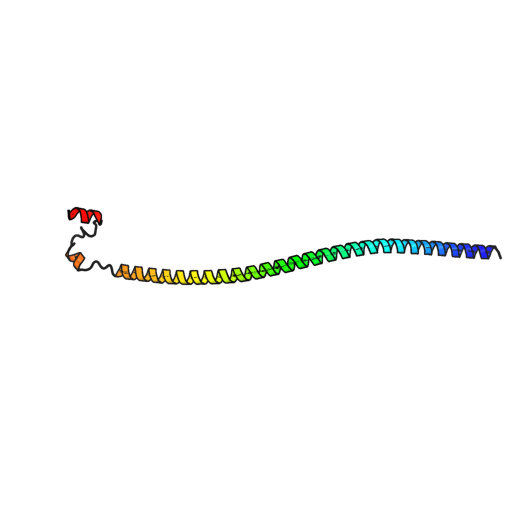1 81 GLU A CA 1
ATOM 648 C C . GLU A 1 81 ? -28.472 -6.886 35.297 1.00 98.31 81 GLU A C 1
ATOM 650 O O . GLU A 1 81 ? -29.409 -7.074 36.078 1.00 98.31 81 GLU A O 1
ATOM 655 N N . LEU A 1 82 ? -27.769 -5.748 35.310 1.00 98.31 82 LEU A N 1
ATOM 656 C CA . LEU A 1 82 ? -28.057 -4.652 36.234 1.00 98.31 82 LEU A CA 1
ATOM 657 C C . LEU A 1 82 ? -29.440 -4.046 35.984 1.00 98.31 82 LEU A C 1
ATOM 659 O O . LEU A 1 82 ? -30.161 -3.779 36.944 1.00 98.31 82 LEU A O 1
ATOM 663 N N . LYS A 1 83 ? -29.843 -3.872 34.720 1.00 98.06 83 LYS A N 1
ATOM 664 C CA . LYS A 1 83 ? -31.197 -3.412 34.373 1.00 98.06 83 LYS A CA 1
ATOM 665 C C . LYS A 1 83 ? -32.269 -4.377 34.874 1.00 98.06 83 LYS A C 1
ATOM 667 O O . LYS A 1 83 ? -33.244 -3.922 35.463 1.00 98.06 83 LYS A O 1
ATOM 672 N N . ALA A 1 84 ? -32.084 -5.685 34.690 1.00 98.12 84 ALA A N 1
ATOM 673 C CA . ALA A 1 84 ? -33.025 -6.687 35.193 1.00 98.12 84 ALA A CA 1
ATOM 674 C C . ALA A 1 84 ? -33.158 -6.619 36.724 1.00 98.12 84 ALA A C 1
ATOM 676 O O . ALA A 1 84 ? -34.267 -6.632 37.255 1.00 98.12 84 ALA A O 1
ATOM 677 N N . LYS A 1 85 ? -32.033 -6.461 37.430 1.00 98.06 85 LYS A N 1
ATOM 678 C CA . LYS A 1 85 ? -32.014 -6.319 38.890 1.00 98.06 85 LYS A CA 1
ATOM 679 C C . LYS A 1 85 ? -32.690 -5.036 39.375 1.00 98.06 85 LYS A C 1
ATOM 681 O O . LYS A 1 85 ? -33.350 -5.061 40.409 1.00 98.06 85 LYS A O 1
ATOM 686 N N . ILE A 1 86 ? -32.538 -3.926 38.649 1.00 97.75 86 ILE A N 1
ATOM 687 C CA . ILE A 1 86 ? -33.248 -2.676 38.954 1.00 97.75 86 ILE A CA 1
ATOM 688 C C . ILE A 1 86 ? -34.759 -2.906 38.873 1.00 97.75 86 ILE A C 1
ATOM 690 O O . ILE A 1 86 ? -35.446 -2.627 39.847 1.00 97.75 86 ILE A O 1
ATOM 694 N N . VAL A 1 87 ? -35.252 -3.501 37.781 1.00 97.69 87 VAL A N 1
ATOM 695 C CA . VAL A 1 87 ? -36.687 -3.793 37.607 1.00 97.69 87 VAL A CA 1
ATOM 696 C C . VAL A 1 87 ? -37.220 -4.700 38.723 1.00 97.69 87 VAL A C 1
ATOM 698 O O . VAL A 1 87 ? -38.300 -4.458 39.259 1.00 97.69 87 VAL A O 1
ATOM 701 N N . GLU A 1 88 ? -36.461 -5.726 39.118 1.00 97.06 88 GLU A N 1
ATOM 702 C CA . GLU A 1 88 ? -36.832 -6.609 40.232 1.00 97.06 88 GLU A CA 1
ATOM 703 C C . GLU A 1 88 ? -36.940 -5.848 41.566 1.00 97.06 88 GLU A C 1
ATOM 705 O O . GLU A 1 88 ? -37.900 -6.030 42.319 1.00 97.06 88 GLU A O 1
ATOM 710 N N . LEU A 1 89 ? -35.954 -4.998 41.873 1.00 96.38 89 LEU A N 1
ATOM 711 C CA . LEU A 1 89 ? -35.933 -4.208 43.105 1.00 96.38 89 LEU A CA 1
ATOM 712 C C . LEU A 1 89 ? -37.041 -3.152 43.128 1.00 96.38 89 LEU A C 1
ATOM 714 O O . LEU A 1 89 ? -37.671 -2.971 44.168 1.00 96.38 89 LEU A O 1
ATOM 718 N N . GLU A 1 90 ? -37.304 -2.492 42.001 1.00 95.00 90 GLU A N 1
ATOM 719 C CA . GLU A 1 90 ? -38.416 -1.551 41.846 1.00 95.00 90 GLU A CA 1
ATOM 720 C C . GLU A 1 90 ? -39.764 -2.243 42.095 1.00 95.00 90 GLU A C 1
ATOM 722 O O . GLU A 1 90 ? -40.580 -1.728 42.861 1.00 95.00 90 GLU A O 1
ATOM 727 N N . GLY A 1 91 ? -39.967 -3.449 41.549 1.00 94.06 91 GLY A N 1
ATOM 728 C CA . GLY A 1 91 ? -41.170 -4.252 41.793 1.00 94.06 91 GLY A CA 1
ATOM 729 C C . GLY A 1 91 ? -41.361 -4.614 43.271 1.00 94.06 91 GLY A C 1
ATOM 730 O O . GLY A 1 91 ? -42.429 -4.375 43.834 1.00 94.06 91 GLY A O 1
ATOM 731 N N . LYS A 1 92 ? -40.306 -5.104 43.936 1.00 93.94 92 LYS A N 1
ATOM 732 C CA . LYS A 1 92 ? -40.329 -5.409 45.382 1.00 93.94 92 LYS A CA 1
ATOM 733 C C . LYS A 1 92 ? -40.635 -4.181 46.235 1.00 93.94 92 LYS A C 1
ATOM 735 O O . LYS A 1 92 ? -41.366 -4.273 47.221 1.00 93.94 92 LYS A O 1
ATOM 740 N N . LEU A 1 93 ? -40.071 -3.029 45.874 1.00 91.56 93 LEU A N 1
ATOM 741 C CA . LEU A 1 93 ? -40.316 -1.781 46.587 1.00 91.56 93 LEU A CA 1
ATOM 742 C C . LEU A 1 93 ? -41.790 -1.372 46.458 1.00 91.56 93 LEU A C 1
ATOM 744 O O . LEU A 1 93 ? -42.411 -1.016 47.458 1.00 91.56 93 LEU A O 1
ATOM 748 N N . GLN A 1 94 ? -42.372 -1.507 45.266 1.00 88.19 94 GLN A N 1
ATOM 749 C CA . GLN A 1 94 ? -43.783 -1.217 45.023 1.00 88.19 94 GLN A CA 1
ATOM 750 C C . GLN A 1 94 ? -44.724 -2.179 45.775 1.00 88.19 94 GLN A C 1
ATOM 752 O O . GLN A 1 94 ? -45.716 -1.728 46.347 1.00 88.19 94 GLN A O 1
ATOM 757 N N . GLU A 1 95 ? -44.393 -3.472 45.856 1.00 84.94 95 GLU A N 1
ATOM 758 C CA . GLU A 1 95 ? -45.121 -4.444 46.691 1.00 84.94 95 GLU A CA 1
ATOM 759 C C . GLU A 1 95 ? -45.043 -4.094 48.187 1.00 84.94 95 GLU A C 1
ATOM 761 O O . GLU A 1 95 ? -46.064 -4.091 48.875 1.00 84.94 95 GLU A O 1
ATOM 766 N N . SER A 1 96 ? -43.858 -3.729 48.696 1.00 73.62 96 SER A N 1
ATOM 767 C CA . SER A 1 96 ? -43.691 -3.320 50.101 1.00 73.62 96 SER A CA 1
ATOM 768 C C . SER A 1 96 ? -44.412 -2.010 50.438 1.00 73.62 96 SER A C 1
ATOM 770 O O . SER A 1 96 ? -44.932 -1.861 51.541 1.00 73.62 96 SER A O 1
ATOM 772 N N . ALA A 1 97 ? -44.510 -1.085 49.478 1.00 61.84 97 ALA A N 1
ATOM 773 C CA . ALA A 1 97 ? -45.259 0.159 49.628 1.00 61.84 97 ALA A CA 1
ATOM 774 C C . ALA A 1 97 ? -46.781 -0.080 49.628 1.00 61.84 97 ALA A C 1
ATOM 776 O O . ALA A 1 97 ? -47.507 0.644 50.302 1.00 61.84 97 ALA A O 1
ATOM 777 N N . GLY A 1 98 ? -47.265 -1.118 48.934 1.00 52.69 98 GLY A N 1
ATOM 778 C CA . GLY A 1 98 ? -48.660 -1.569 49.009 1.00 52.69 98 GLY A CA 1
ATOM 779 C C . GLY A 1 98 ? -49.013 -2.296 50.316 1.00 52.69 98 GLY A C 1
ATOM 780 O O . GLY A 1 98 ? -50.176 -2.305 50.710 1.00 52.69 98 GLY A O 1
ATOM 781 N N . ALA A 1 99 ? -48.020 -2.870 51.005 1.00 48.25 99 ALA A N 1
ATOM 782 C CA . ALA A 1 99 ? -48.183 -3.537 52.300 1.00 48.25 99 ALA A CA 1
ATOM 783 C C . ALA A 1 99 ? -48.094 -2.586 53.507 1.00 48.25 99 ALA A C 1
ATOM 785 O O . ALA A 1 99 ? -48.454 -2.983 54.613 1.00 48.25 99 ALA A O 1
ATOM 786 N N . ALA A 1 100 ? -47.699 -1.323 53.307 1.00 46.88 100 ALA A N 1
ATOM 787 C CA . ALA A 1 100 ? -47.883 -0.251 54.287 1.00 46.88 100 ALA A CA 1
ATOM 788 C C . ALA A 1 100 ? -49.359 0.194 54.338 1.00 46.88 100 ALA A C 1
ATOM 790 O O . ALA A 1 100 ? -49.692 1.375 54.267 1.00 46.88 100 ALA A O 1
ATOM 791 N N . VAL A 1 101 ? -50.273 -0.768 54.460 1.00 49.19 101 VAL A N 1
ATOM 792 C CA . VAL A 1 101 ? -51.529 -0.510 55.146 1.00 49.19 101 VAL A CA 1
ATOM 793 C C . VAL A 1 101 ? -51.105 -0.304 56.591 1.00 49.19 101 VAL A C 1
ATOM 795 O O . VAL A 1 101 ? -50.682 -1.259 57.237 1.00 49.19 101 VAL A O 1
ATOM 798 N N . VAL A 1 102 ? -51.144 0.952 57.054 1.00 50.66 102 VAL A N 1
ATOM 799 C CA . VAL A 1 102 ? -51.245 1.290 58.483 1.00 50.66 102 VAL A CA 1
ATOM 800 C C . VAL A 1 102 ? -52.131 0.216 59.090 1.00 50.66 102 VAL A C 1
ATOM 802 O O . VAL A 1 102 ? -53.302 0.121 58.698 1.00 50.66 102 VAL A O 1
ATOM 805 N N . GLY A 1 103 ? -51.535 -0.660 59.906 1.00 47.91 103 GLY A N 1
ATOM 806 C CA . GLY A 1 103 ? -52.257 -1.785 60.485 1.00 47.91 103 GLY A CA 1
ATOM 807 C C . GLY A 1 103 ? -53.510 -1.227 61.141 1.00 47.91 103 GLY A C 1
ATOM 808 O O . GLY A 1 103 ? -53.458 -0.132 61.699 1.00 47.91 103 GLY A O 1
ATOM 809 N N . ASP A 1 104 ? -54.650 -1.906 61.030 1.00 51.28 104 ASP A N 1
ATOM 810 C CA . ASP A 1 104 ? -55.882 -1.375 61.630 1.00 51.28 104 ASP A CA 1
ATOM 811 C C . ASP A 1 104 ? -55.700 -1.097 63.142 1.00 51.28 104 ASP A C 1
ATOM 813 O O . ASP A 1 104 ? -56.304 -0.159 63.657 1.00 51.28 104 ASP A O 1
ATOM 817 N N . ASP A 1 105 ? -54.741 -1.774 63.788 1.00 52.22 105 ASP A N 1
ATOM 818 C CA . ASP A 1 105 ? -54.256 -1.494 65.146 1.00 52.22 105 ASP A CA 1
ATOM 819 C C . ASP A 1 105 ? -53.635 -0.083 65.321 1.00 52.22 105 ASP A C 1
ATOM 821 O O . ASP A 1 105 ? -53.842 0.552 66.350 1.00 52.22 105 ASP A O 1
ATOM 825 N N . GLU A 1 106 ? -52.896 0.465 64.343 1.00 52.09 106 GLU A N 1
ATOM 826 C CA . GLU A 1 106 ? -52.363 1.844 64.403 1.00 52.09 106 GLU A CA 1
ATOM 827 C C . GLU A 1 106 ? -53.468 2.897 64.218 1.00 52.09 106 GLU A C 1
ATOM 829 O O . GLU A 1 106 ? -53.411 3.958 64.842 1.00 52.09 106 GLU A O 1
ATOM 834 N N . LYS A 1 107 ? -54.503 2.606 63.414 1.00 55.88 107 LYS A N 1
ATOM 835 C CA . LYS A 1 107 ? -55.663 3.507 63.257 1.00 55.88 107 LYS A CA 1
ATOM 836 C C . LYS A 1 107 ? -56.533 3.557 64.508 1.00 55.88 107 LYS A C 1
ATOM 838 O O . LYS A 1 107 ? -57.180 4.571 64.746 1.00 55.88 107 LYS A O 1
ATOM 843 N N . GLU A 1 108 ? -56.575 2.477 65.285 1.00 57.88 108 GLU A N 1
ATOM 844 C CA . GLU A 1 108 ? -57.341 2.426 66.533 1.00 57.88 108 GLU A CA 1
ATOM 845 C C . GLU A 1 108 ? -56.676 3.255 67.648 1.00 57.88 108 GLU A C 1
ATOM 847 O O . GLU A 1 108 ? -57.365 3.834 68.487 1.00 57.88 108 GLU A O 1
ATOM 852 N N . VAL A 1 109 ? -55.341 3.361 67.633 1.00 64.25 109 VAL A N 1
ATOM 853 C CA . VAL A 1 109 ? -54.564 4.092 68.651 1.00 64.25 109 VAL A CA 1
ATOM 854 C C . VAL A 1 109 ? -54.412 5.583 68.318 1.00 64.25 109 VAL A C 1
ATOM 856 O O . VAL A 1 109 ? -54.313 6.399 69.234 1.00 64.25 109 VAL A O 1
ATOM 859 N N . ASP A 1 110 ? -54.441 5.960 67.038 1.00 67.88 110 ASP A N 1
ATOM 860 C CA . ASP A 1 110 ? -54.358 7.354 66.582 1.00 67.88 110 ASP A CA 1
ATOM 861 C C . ASP A 1 110 ? -55.550 7.731 65.689 1.00 67.88 110 ASP A C 1
ATOM 863 O O . ASP A 1 110 ? -55.413 7.971 64.489 1.00 67.88 110 ASP A O 1
ATOM 867 N N . LEU A 1 111 ? -56.743 7.773 66.293 1.00 63.75 111 LEU A N 1
ATOM 868 C CA . LEU A 1 111 ? -58.004 8.061 65.594 1.00 63.75 111 LEU A CA 1
ATOM 869 C C . LEU A 1 111 ? -58.012 9.429 64.884 1.00 63.75 111 LEU A C 1
ATOM 871 O O . LEU A 1 111 ? -58.641 9.565 63.835 1.00 63.75 111 LEU A O 1
ATOM 875 N N . ASP A 1 112 ? -57.306 10.421 65.436 1.00 69.81 112 ASP A N 1
ATOM 876 C CA . ASP A 1 112 ? -57.217 11.784 64.891 1.00 69.81 112 ASP A CA 1
ATOM 877 C C . ASP A 1 112 ? -55.991 11.992 63.973 1.00 69.81 112 ASP A C 1
ATOM 879 O O . ASP A 1 112 ? -55.861 13.041 63.336 1.00 69.81 112 ASP A O 1
ATOM 883 N N . GLY A 1 113 ? -55.093 11.003 63.872 1.00 69.81 113 GLY A N 1
ATOM 884 C CA . GLY A 1 113 ? -53.887 11.059 63.038 1.00 69.81 113 GLY A CA 1
ATOM 885 C C . GLY A 1 113 ? -52.792 12.009 63.550 1.00 69.81 113 GLY A C 1
ATOM 886 O O . GLY A 1 113 ? -51.933 12.443 62.772 1.00 69.81 113 GLY A O 1
ATOM 887 N N . GLU A 1 114 ? -52.817 12.384 64.831 1.00 72.31 114 GLU A N 1
ATOM 888 C CA . GLU A 1 114 ? -51.898 13.370 65.413 1.00 72.31 114 GLU A CA 1
ATOM 889 C C . GLU A 1 114 ? -50.456 12.835 65.494 1.00 72.31 114 GLU A C 1
ATOM 891 O O . GLU A 1 114 ? -49.475 13.566 65.290 1.00 72.31 114 GLU A O 1
ATOM 896 N N . TYR A 1 115 ? -50.307 11.540 65.765 1.00 72.38 115 TYR A N 1
ATOM 897 C CA . TYR A 1 115 ? -49.013 10.873 65.845 1.00 72.38 115 TYR A CA 1
ATOM 898 C C . TYR A 1 115 ? -48.472 10.532 64.453 1.00 72.38 115 TYR A C 1
ATOM 900 O O . TYR A 1 115 ? -47.267 10.668 64.231 1.00 72.38 115 TYR A O 1
ATOM 908 N N . ALA A 1 116 ? -49.345 10.208 63.495 1.00 73.19 116 ALA A N 1
ATOM 909 C CA . ALA A 1 116 ? -48.972 9.949 62.102 1.00 73.19 116 ALA A CA 1
ATOM 910 C C . ALA A 1 116 ? -48.332 11.168 61.402 1.00 73.19 116 ALA A C 1
ATOM 912 O O . ALA A 1 116 ? -47.427 11.016 60.580 1.00 73.19 116 ALA A O 1
ATOM 913 N N . ALA A 1 117 ? -48.763 12.388 61.744 1.00 73.50 117 ALA A N 1
ATOM 914 C CA . ALA A 1 117 ? -48.206 13.632 61.201 1.00 73.50 117 ALA A CA 1
ATOM 915 C C . ALA A 1 117 ? -46.917 14.102 61.909 1.00 73.50 117 ALA A C 1
ATOM 917 O O . ALA A 1 117 ? -46.267 15.059 61.474 1.00 73.50 117 ALA A O 1
ATOM 918 N N . SER A 1 118 ? -46.542 13.459 63.016 1.00 73.94 118 SER A N 1
ATOM 919 C CA . SER A 1 118 ? -45.443 13.900 63.870 1.00 73.94 118 SER A CA 1
ATOM 920 C C . SER A 1 118 ? -44.108 13.277 63.449 1.00 73.94 118 SER A C 1
ATOM 922 O O . SER A 1 118 ? -43.986 12.075 63.230 1.00 73.94 118 SER A O 1
ATOM 924 N N . SER A 1 119 ? -43.050 14.091 63.379 1.00 80.25 119 SER A N 1
ATOM 925 C CA . SER A 1 119 ? -41.701 13.568 63.125 1.00 80.25 119 SER A CA 1
ATOM 926 C C . SER A 1 119 ? -41.204 12.715 64.300 1.00 80.25 119 SER A C 1
ATOM 928 O O . SER A 1 119 ? -41.584 12.939 65.451 1.00 80.25 119 SER A O 1
ATOM 930 N N . ARG A 1 120 ? -40.274 11.783 64.043 1.00 78.81 120 ARG A N 1
ATOM 931 C CA . A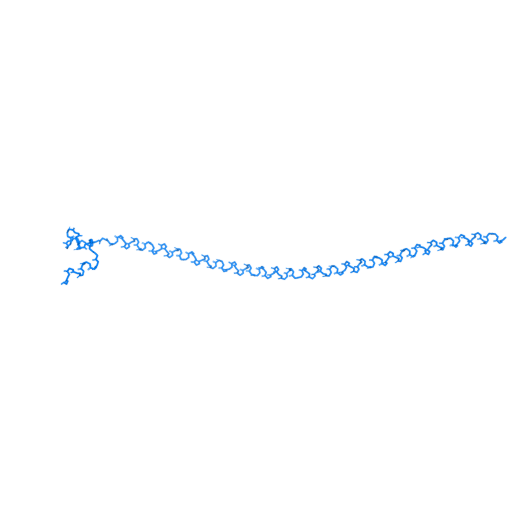RG A 1 120 ? -39.690 10.918 65.088 1.00 78.81 120 ARG A CA 1
ATOM 932 C C . ARG A 1 120 ? -39.150 11.710 66.284 1.00 78.81 120 ARG A C 1
ATOM 934 O O . ARG A 1 120 ? -39.299 11.276 67.419 1.00 78.81 120 ARG A O 1
ATOM 941 N N . ALA A 1 121 ? -38.544 12.871 66.039 1.00 82.75 121 ALA A N 1
ATOM 942 C CA . ALA A 1 121 ? -38.044 13.737 67.104 1.00 82.75 121 ALA A CA 1
ATOM 943 C C . ALA A 1 121 ? -39.185 14.324 67.957 1.00 82.75 121 ALA A C 1
ATOM 945 O O . ALA A 1 121 ? -39.096 14.305 69.181 1.00 82.75 121 ALA A O 1
ATOM 946 N N . ALA A 1 122 ? -40.271 14.781 67.324 1.00 83.19 122 ALA A N 1
ATOM 947 C CA . ALA A 1 122 ? -41.435 15.337 68.016 1.00 83.19 122 ALA A CA 1
ATOM 948 C C . ALA A 1 122 ? -42.146 14.294 68.894 1.00 83.19 122 ALA A C 1
ATOM 950 O O . ALA A 1 122 ? -42.567 14.608 70.005 1.00 83.19 122 ALA A O 1
ATOM 951 N N . LEU A 1 123 ? -42.224 13.045 68.424 1.00 81.94 123 LEU A N 1
ATOM 952 C CA . LEU A 1 123 ? -42.777 11.931 69.197 1.00 81.94 123 LEU A CA 1
ATOM 953 C C . LEU A 1 123 ? -41.935 11.627 70.442 1.00 81.94 123 LEU A C 1
ATOM 955 O O . LEU A 1 123 ? -42.476 11.495 71.535 1.00 81.94 123 LEU A O 1
ATOM 959 N N . ILE A 1 124 ? -40.607 11.579 70.298 1.00 80.69 124 ILE A N 1
ATOM 960 C CA . ILE A 1 124 ? -39.687 11.320 71.417 1.00 80.69 124 ILE A CA 1
ATOM 961 C C . ILE A 1 124 ? -39.797 12.414 72.488 1.00 80.69 124 ILE A C 1
ATOM 963 O O . ILE A 1 124 ? -39.795 12.102 73.677 1.00 80.69 124 ILE A O 1
ATOM 967 N N . SER A 1 125 ? -39.944 13.678 72.080 1.00 82.75 125 SER A N 1
ATOM 968 C CA . SE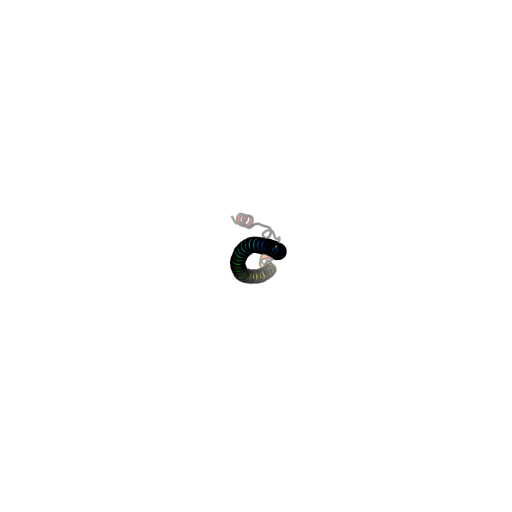R A 1 125 ? -40.126 14.802 73.005 1.00 82.75 125 SER A CA 1
ATOM 969 C C . SER A 1 125 ? -41.450 14.791 73.769 1.00 82.75 125 SER A C 1
ATOM 971 O O . SER A 1 125 ? -41.529 15.458 74.787 1.00 82.75 125 SER A O 1
ATOM 973 N N . LYS A 1 126 ? -42.486 14.076 73.311 1.00 78.75 126 LYS A N 1
ATOM 974 C CA . LYS A 1 126 ? -43.753 13.935 74.055 1.00 78.75 126 LYS A CA 1
ATOM 975 C C . LYS A 1 126 ? -43.692 12.842 75.138 1.00 78.75 126 LYS A C 1
ATOM 977 O O . LYS A 1 126 ? -44.596 12.767 75.963 1.00 78.75 126 LYS A O 1
ATOM 982 N N . ILE A 1 127 ? -42.672 11.979 75.112 1.00 78.12 127 ILE A N 1
ATOM 983 C CA . ILE A 1 127 ? -42.516 10.834 76.033 1.00 78.12 127 ILE A CA 1
ATOM 984 C C . ILE A 1 127 ? -41.638 11.188 77.249 1.00 78.12 127 ILE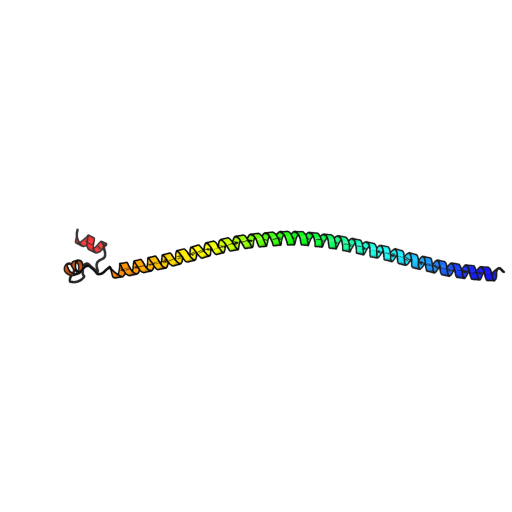 A C 1
ATOM 986 O O . ILE A 1 127 ? -41.748 10.536 78.286 1.00 78.12 127 ILE A O 1
ATOM 990 N N . HIS A 1 128 ? -40.775 12.199 77.124 1.00 56.03 128 HIS A N 1
ATOM 991 C CA . HIS A 1 128 ? -39.951 12.747 78.210 1.00 56.03 128 HIS A CA 1
ATOM 992 C C . HIS A 1 128 ? -40.526 14.066 78.716 1.00 56.03 128 HIS A C 1
ATOM 994 O O . HIS A 1 128 ? -40.435 14.298 79.941 1.00 56.03 128 HIS A O 1
#

pLDDT: mean 89.35, std 15.18, range [46.88, 98.69]

Foldseek 3Di:
DVVVVVVVVVVVVVVVVVVVVVVVVVVVVVVVVVVVVVVVVVVVVVVVVVVVVVVVVVVVVVVVVVVVVVVVVVVVVVVVVVVVVVVVVVVVVVVVVVVPPVPVVNCVVCVPCPVVPDDPVRVVVVVD